Protein AF-A0A1B6EW66-F1 (afdb_monomer_lite)

pLDDT: mean 94.05, std 7.25, range [54.5, 98.5]

Sequence (135 aa):
DTKFLVFTRLNPVEPEELMYGDKRQSIVNSNFVSSKPTKIVAHGFKGEHKGALKYAQLFLKMEDCNVILVDWQKGAAGPSYPLAAANTQLIGRQLALLLVDIISLGTDPDSIHIIGFSLGAHVAGFAGRAVQQTG

Radius of gyration: 13.75 Å; chains: 1; bounding box: 36×23×34 Å

InterPro domains:
  IPR000734 Triacylglycerol lipase family [PR00821] (26-45)
  IPR000734 Triacylglycerol lipase family [PR00821] (68-83)
  IPR000734 Triacylglycerol lipase family [PR00821] (111-129)
  IPR000734 Triacylglycerol lipase family [PTHR11610] (1-133)
  IPR013818 Lipase [PF00151] (1-132)
  IPR029058 Alpha/Beta hydrolase fold [G3DSA:3.40.50.1820] (1-135)
  IPR029058 Alpha/Beta hydrolase fold [SSF53474] (1-130)

Foldseek 3Di:
DKWKWKDFPVRLDHTQTDFFPPLCPSVVPGPADQAFQEEEEEEAAQDACPVVSVVSNVCNVVGRHMYIYIGPNVLNYDDDPVSSLVCLLVLLLRLLRSVLSSVVVPRDPVSYHYHADHSGVSNVVNNVVNNVVVD

Structure (mmCIF, N/CA/C/O backbone):
data_AF-A0A1B6EW66-F1
#
_entry.id   AF-A0A1B6EW66-F1
#
loop_
_atom_site.group_PDB
_atom_site.id
_atom_site.type_symbol
_atom_site.label_atom_id
_atom_site.label_alt_id
_atom_site.label_comp_id
_atom_site.label_asym_id
_atom_site.label_entity_id
_atom_site.label_seq_id
_atom_site.pdbx_PDB_ins_code
_atom_site.Cartn_x
_atom_site.Cartn_y
_atom_site.Cartn_z
_atom_site.occupancy
_atom_site.B_iso_or_equiv
_atom_site.auth_seq_id
_atom_site.auth_comp_id
_atom_site.auth_asym_id
_atom_site.auth_atom_id
_atom_site.pdbx_PDB_model_num
ATOM 1 N N . ASP A 1 1 ? 9.042 10.118 -5.548 1.00 82.06 1 ASP A N 1
ATOM 2 C CA . ASP A 1 1 ? 8.088 10.292 -4.455 1.00 82.06 1 ASP A CA 1
ATOM 3 C C . ASP A 1 1 ? 7.015 9.241 -4.609 1.00 82.06 1 ASP A C 1
ATOM 5 O O . ASP A 1 1 ? 6.636 8.981 -5.751 1.00 82.06 1 ASP A O 1
ATOM 9 N N . THR A 1 2 ? 6.667 8.591 -3.509 1.00 94.00 2 THR A N 1
ATOM 10 C CA . THR A 1 2 ? 5.805 7.405 -3.460 1.00 94.00 2 THR A CA 1
ATOM 11 C C . THR A 1 2 ? 4.505 7.808 -2.805 1.00 94.00 2 THR A C 1
ATOM 13 O O . THR A 1 2 ? 4.541 8.345 -1.703 1.00 94.00 2 THR A O 1
ATOM 16 N N . LYS A 1 3 ? 3.380 7.528 -3.453 1.00 96.25 3 LYS A N 1
ATOM 17 C CA . LYS A 1 3 ? 2.054 7.853 -2.940 1.00 96.25 3 LYS A CA 1
ATOM 18 C C . LYS A 1 3 ? 1.272 6.589 -2.639 1.00 96.25 3 LYS A C 1
ATOM 20 O O . LYS A 1 3 ? 1.317 5.628 -3.410 1.00 96.25 3 LYS A O 1
ATOM 25 N N . PHE A 1 4 ? 0.523 6.618 -1.547 1.00 97.44 4 PHE A N 1
ATOM 26 C CA . PHE A 1 4 ? -0.407 5.561 -1.174 1.00 97.44 4 PHE A CA 1
ATOM 27 C C . PHE A 1 4 ? -1.818 6.108 -1.323 1.00 97.44 4 PHE A C 1
ATOM 29 O O . PHE A 1 4 ? -2.258 6.931 -0.533 1.00 97.44 4 PHE A O 1
ATOM 36 N N . LEU A 1 5 ? -2.504 5.703 -2.383 1.00 96.56 5 LEU A N 1
ATOM 37 C CA . LEU A 1 5 ? -3.798 6.258 -2.765 1.00 96.56 5 LEU A CA 1
ATOM 38 C C . LEU A 1 5 ? -4.895 5.288 -2.337 1.00 96.56 5 LEU A C 1
ATOM 40 O O . LEU A 1 5 ? -4.976 4.188 -2.886 1.00 96.56 5 LEU A O 1
ATOM 44 N N . VAL A 1 6 ? -5.710 5.669 -1.354 1.00 97.44 6 VAL A N 1
ATOM 45 C CA . VAL A 1 6 ? -6.795 4.829 -0.843 1.00 97.44 6 VAL A CA 1
ATOM 46 C C . VAL A 1 6 ? -8.108 5.119 -1.559 1.00 97.44 6 VAL A C 1
ATOM 48 O O . VAL A 1 6 ? -8.535 6.265 -1.700 1.00 97.44 6 VAL A O 1
ATOM 51 N N . PHE A 1 7 ? -8.758 4.042 -1.980 1.00 96.88 7 PHE A N 1
ATOM 52 C CA . PHE A 1 7 ? -10.106 4.016 -2.515 1.00 96.88 7 PHE A CA 1
ATOM 53 C C . PHE A 1 7 ? -10.979 3.141 -1.625 1.00 96.88 7 PHE A C 1
ATOM 55 O O . PHE A 1 7 ? -10.574 2.062 -1.182 1.00 96.88 7 PHE A O 1
ATOM 62 N N . THR A 1 8 ? -12.214 3.574 -1.439 1.00 97.12 8 THR A N 1
ATOM 63 C CA . THR A 1 8 ? -13.278 2.805 -0.797 1.00 97.12 8 THR A CA 1
ATOM 64 C C . THR A 1 8 ? -14.557 2.943 -1.615 1.00 97.12 8 THR A C 1
ATOM 66 O O . THR A 1 8 ? -14.614 3.686 -2.597 1.00 97.12 8 THR A O 1
ATOM 69 N N . ARG A 1 9 ? -15.634 2.270 -1.203 1.00 96.19 9 ARG A N 1
ATOM 70 C CA . ARG A 1 9 ? -16.952 2.473 -1.823 1.00 96.19 9 ARG A CA 1
ATOM 71 C C . ARG A 1 9 ? -17.485 3.906 -1.676 1.00 96.19 9 ARG A C 1
ATOM 73 O O . ARG A 1 9 ? -18.335 4.288 -2.474 1.00 96.19 9 ARG A O 1
ATOM 80 N N . LEU A 1 10 ? -16.995 4.683 -0.703 1.00 96.31 10 LEU A N 1
ATOM 81 C CA . LEU A 1 10 ? -17.368 6.092 -0.518 1.00 96.31 10 LEU A CA 1
ATOM 82 C C . LEU A 1 10 ? -16.658 7.017 -1.516 1.00 96.31 10 LEU A C 1
ATOM 84 O O . LEU A 1 10 ? -17.206 8.046 -1.899 1.00 96.31 10 LEU A O 1
ATOM 88 N N . ASN A 1 11 ? -15.474 6.621 -1.982 1.00 95.19 11 ASN A N 1
ATOM 89 C CA . ASN A 1 11 ? -14.651 7.381 -2.917 1.00 95.19 11 ASN A CA 1
ATOM 90 C C . ASN A 1 11 ? -14.050 6.473 -4.019 1.00 95.19 11 ASN A C 1
ATOM 92 O O . ASN A 1 11 ? -12.835 6.308 -4.121 1.00 95.19 11 ASN A O 1
ATOM 96 N N . PRO A 1 12 ? -14.883 5.862 -4.887 1.00 91.94 12 PRO A N 1
ATOM 97 C CA . PRO A 1 12 ? -14.424 4.862 -5.859 1.00 91.94 12 PRO A CA 1
ATOM 98 C C . PRO A 1 12 ? -13.703 5.458 -7.085 1.00 91.94 12 PRO A C 1
ATOM 100 O O . PRO A 1 12 ? -13.284 4.715 -7.976 1.00 91.94 12 PRO A O 1
ATOM 103 N N . VAL A 1 13 ? -13.609 6.789 -7.176 1.00 89.94 13 VAL A N 1
ATOM 104 C CA . VAL A 1 13 ? -13.033 7.515 -8.322 1.00 89.94 13 VAL A CA 1
ATOM 105 C C . VAL A 1 13 ? -11.883 8.411 -7.881 1.00 89.94 13 VAL A C 1
ATOM 107 O O . VAL A 1 13 ? -10.792 8.288 -8.429 1.00 89.94 13 VAL A O 1
ATOM 110 N N . GLU A 1 14 ? -12.117 9.261 -6.881 1.00 92.38 14 GLU A N 1
ATOM 111 C CA . GLU A 1 14 ? -11.120 10.197 -6.357 1.00 92.38 14 GLU A CA 1
ATOM 112 C C . GLU A 1 14 ? -10.479 9.624 -5.084 1.00 92.38 14 GLU A C 1
ATOM 114 O O . GLU A 1 14 ? -11.171 9.478 -4.071 1.00 92.38 14 GLU A O 1
ATOM 119 N N . PRO A 1 15 ? -9.187 9.256 -5.113 1.00 94.62 15 PRO A N 1
ATOM 120 C CA . PRO A 1 15 ? -8.529 8.692 -3.947 1.00 94.62 15 PRO A CA 1
ATOM 121 C C . PRO A 1 15 ? -8.178 9.754 -2.909 1.00 94.62 15 PRO A C 1
ATOM 123 O O . PRO A 1 15 ? -7.972 10.925 -3.225 1.00 94.62 15 PRO A O 1
ATOM 126 N N . GLU A 1 16 ? -7.987 9.298 -1.678 1.00 97.31 16 GLU A N 1
ATOM 127 C CA . GLU A 1 16 ? -7.332 10.070 -0.622 1.00 97.31 16 GLU A CA 1
ATOM 128 C C . GLU A 1 16 ? -5.880 9.589 -0.477 1.00 97.31 16 GLU A C 1
ATOM 130 O O . GLU A 1 16 ? -5.582 8.411 -0.685 1.00 97.31 16 GLU A O 1
ATOM 135 N N . GLU A 1 17 ? -4.947 10.491 -0.171 1.00 97.75 17 GLU A N 1
ATOM 136 C CA . GLU A 1 17 ? -3.531 10.140 -0.016 1.00 97.75 17 GLU A CA 1
ATOM 137 C C . GLU A 1 17 ? -3.233 9.783 1.447 1.00 97.75 17 GLU A C 1
ATOM 139 O O . GLU A 1 17 ? -3.469 10.580 2.356 1.00 97.75 17 GLU A O 1
ATOM 144 N N . LEU A 1 18 ? -2.710 8.577 1.666 1.00 98.44 18 LEU A N 1
ATOM 145 C CA . LEU A 1 18 ? -2.226 8.095 2.953 1.00 98.44 18 LEU A CA 1
ATOM 146 C C . LEU A 1 18 ? -0.722 8.347 3.079 1.00 98.44 18 LEU A C 1
ATOM 148 O O . LEU A 1 18 ? 0.056 8.065 2.166 1.00 98.44 18 LEU A O 1
ATOM 152 N N . MET A 1 19 ? -0.311 8.830 4.245 1.00 97.69 19 MET A N 1
ATOM 153 C CA . MET A 1 19 ? 1.067 9.177 4.567 1.00 97.69 19 MET A CA 1
ATOM 154 C C . MET A 1 19 ? 1.589 8.241 5.653 1.00 97.69 19 MET A C 1
ATOM 156 O O . MET A 1 19 ? 0.930 8.010 6.660 1.00 97.69 19 MET A O 1
ATOM 160 N N . TYR A 1 20 ? 2.798 7.715 5.474 1.00 94.19 20 TYR A N 1
ATOM 161 C CA . TYR A 1 20 ? 3.502 7.015 6.548 1.00 94.19 20 TYR A CA 1
ATOM 162 C C . TYR A 1 20 ? 4.229 8.025 7.444 1.00 94.19 20 TYR A C 1
ATOM 164 O O . TYR A 1 20 ? 4.717 9.055 6.973 1.00 94.19 20 TYR A O 1
ATOM 172 N N . GLY A 1 21 ? 4.351 7.720 8.739 1.00 93.56 21 GLY A N 1
ATOM 173 C CA . GLY A 1 21 ? 5.093 8.567 9.682 1.00 93.56 21 GLY A CA 1
ATOM 174 C C . GLY A 1 21 ? 4.393 9.879 10.058 1.00 93.56 21 GLY A C 1
ATOM 175 O O . GLY A 1 21 ? 4.984 10.716 10.737 1.00 93.56 21 GLY A O 1
ATOM 176 N N . ASP A 1 22 ? 3.128 10.053 9.678 1.00 96.94 22 ASP A N 1
ATOM 177 C CA . ASP A 1 22 ? 2.293 11.212 10.014 1.00 96.94 22 ASP A CA 1
ATOM 178 C C . ASP A 1 22 ? 1.481 11.010 11.309 1.00 96.94 22 ASP A C 1
ATOM 180 O O . ASP A 1 22 ? 0.513 11.722 11.573 1.00 96.94 22 ASP A O 1
ATOM 184 N N . LYS A 1 23 ? 1.864 10.009 12.113 1.00 95.62 23 LYS A N 1
ATOM 185 C CA . LYS A 1 23 ? 1.138 9.565 13.312 1.00 95.62 23 LYS A CA 1
ATOM 186 C C . LYS A 1 23 ? -0.302 9.126 13.014 1.00 95.62 23 LYS A C 1
ATOM 188 O O . LYS A 1 23 ? -1.169 9.283 13.872 1.00 95.62 23 LYS A O 1
ATOM 193 N N . ARG A 1 24 ? -0.532 8.513 11.844 1.00 97.06 24 ARG A N 1
ATOM 194 C CA . ARG A 1 24 ? -1.803 7.896 11.414 1.00 97.06 24 ARG A CA 1
ATOM 195 C C . ARG A 1 24 ? -2.893 8.905 11.059 1.00 97.06 24 ARG A C 1
ATOM 197 O O . ARG A 1 24 ? -4.047 8.518 10.880 1.00 97.06 24 ARG A O 1
ATOM 204 N N . GLN A 1 25 ? -2.549 10.188 10.958 1.00 98.12 25 GLN A N 1
ATOM 205 C CA . GLN A 1 25 ? -3.523 11.260 10.779 1.00 98.12 25 GLN A CA 1
ATOM 206 C C . GLN A 1 25 ? -4.254 11.154 9.437 1.00 98.12 25 GLN A C 1
ATOM 208 O O . GLN A 1 25 ? -5.474 11.297 9.395 1.00 98.12 25 GLN A O 1
ATOM 213 N N . SER A 1 26 ? -3.527 10.880 8.354 1.00 98.44 26 SER A N 1
ATOM 214 C CA . SER A 1 26 ? -4.096 10.670 7.019 1.00 98.44 26 SER A CA 1
ATOM 215 C C . SER A 1 26 ? -5.015 9.453 6.968 1.00 98.44 26 SER A C 1
ATOM 217 O O . SER A 1 26 ? -6.072 9.530 6.353 1.00 98.44 26 SER A O 1
ATOM 219 N N . ILE A 1 27 ? -4.674 8.365 7.670 1.00 98.44 27 ILE A N 1
ATOM 220 C CA . ILE A 1 27 ? -5.523 7.168 7.750 1.00 98.44 27 ILE A CA 1
ATOM 221 C C . ILE A 1 27 ? -6.840 7.509 8.453 1.00 98.44 27 ILE A C 1
ATOM 223 O O . ILE A 1 27 ? -7.904 7.268 7.890 1.00 98.44 27 ILE A O 1
ATOM 227 N N . VAL A 1 28 ? -6.772 8.125 9.639 1.00 97.94 28 VAL A N 1
ATOM 228 C CA . VAL A 1 28 ? -7.950 8.477 10.456 1.00 97.94 28 VAL A CA 1
ATOM 229 C C . VAL A 1 28 ? -8.850 9.517 9.779 1.00 97.94 28 VAL A C 1
ATOM 231 O O . VAL A 1 28 ? -10.061 9.488 9.973 1.00 97.94 28 VAL A O 1
ATOM 234 N N . ASN A 1 29 ? -8.278 10.424 8.986 1.00 98.06 29 ASN A N 1
ATOM 235 C CA . ASN A 1 29 ? -9.028 11.469 8.283 1.00 98.06 29 ASN A CA 1
ATOM 236 C C . ASN A 1 29 ? -9.548 11.045 6.902 1.00 98.06 29 ASN A C 1
ATOM 238 O O . ASN A 1 29 ? -10.191 11.855 6.240 1.00 98.06 29 ASN A O 1
ATOM 242 N N . SER A 1 30 ? -9.239 9.827 6.457 1.00 98.31 30 SER A N 1
ATOM 243 C CA . SER A 1 30 ? -9.708 9.282 5.180 1.00 98.31 30 SER A CA 1
ATOM 244 C C . SER A 1 30 ? -10.957 8.420 5.361 1.00 98.31 30 SER A C 1
ATOM 246 O O . SER A 1 30 ? -11.399 8.145 6.475 1.00 98.31 30 SER A O 1
ATOM 248 N N . ASN A 1 31 ? -11.488 7.905 4.256 1.00 98.19 31 ASN A N 1
ATOM 249 C CA . ASN A 1 31 ? -12.552 6.905 4.265 1.00 98.19 31 ASN A CA 1
ATOM 250 C C . ASN A 1 31 ? -12.071 5.481 4.613 1.00 98.19 31 ASN A C 1
ATOM 252 O O . ASN A 1 31 ? -12.879 4.553 4.571 1.00 98.19 31 ASN A O 1
ATOM 256 N N . PHE A 1 32 ? -10.785 5.273 4.927 1.00 98.50 32 PHE A N 1
ATOM 257 C CA . PHE A 1 32 ? -10.242 3.959 5.286 1.00 98.50 32 PHE A CA 1
ATOM 258 C C . PHE A 1 32 ? -10.955 3.360 6.508 1.00 98.50 32 PHE A C 1
ATOM 260 O O . PHE A 1 32 ? -11.108 4.009 7.541 1.00 98.50 32 PHE A O 1
ATOM 267 N N . VAL A 1 33 ? -11.343 2.085 6.420 1.00 98.31 33 VAL A N 1
ATOM 268 C CA . VAL A 1 33 ? -12.028 1.372 7.510 1.00 98.31 33 VAL A CA 1
ATOM 269 C C . VAL A 1 33 ? -11.191 0.177 7.957 1.00 98.31 33 VAL A C 1
ATOM 271 O O . VAL A 1 33 ? -11.103 -0.810 7.231 1.00 98.31 33 VAL A O 1
ATOM 274 N N . SER A 1 34 ? -10.614 0.228 9.162 1.00 97.75 34 SER A N 1
ATOM 275 C CA . SER A 1 34 ? -9.693 -0.813 9.658 1.00 97.75 34 SER A CA 1
ATOM 276 C C . SER A 1 34 ? -10.329 -2.193 9.830 1.00 97.75 34 SER A C 1
ATOM 278 O O . SER A 1 34 ? -9.651 -3.203 9.694 1.00 97.75 34 SER A O 1
ATOM 280 N N . SER A 1 35 ? -11.640 -2.270 10.059 1.00 97.88 35 SER A N 1
ATOM 281 C CA . SER A 1 35 ? -12.354 -3.550 10.150 1.00 97.88 35 SER A CA 1
ATOM 282 C C . SER A 1 35 ? -12.634 -4.213 8.796 1.00 97.88 35 SER A C 1
ATOM 284 O O . SER A 1 35 ? -13.149 -5.331 8.769 1.00 97.88 35 SER A O 1
ATOM 286 N N . LYS A 1 36 ? -12.335 -3.546 7.671 1.00 98.12 36 LYS A N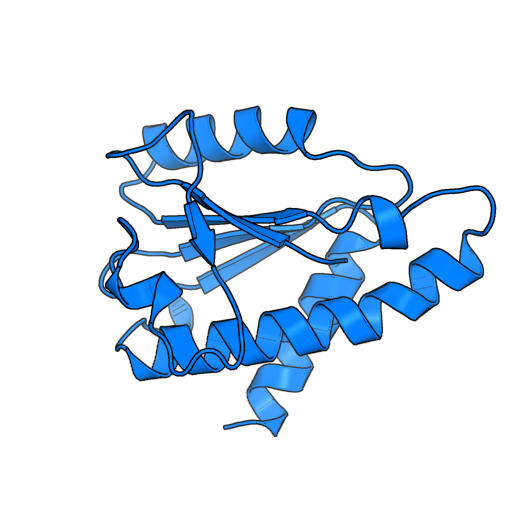 1
ATOM 287 C CA . LYS A 1 36 ? -12.560 -4.088 6.325 1.00 98.12 36 LYS A CA 1
ATOM 288 C C . LYS A 1 36 ? -11.282 -4.700 5.744 1.00 98.12 36 LYS A C 1
ATOM 290 O O . LYS A 1 36 ? -10.193 -4.159 5.958 1.00 98.12 36 LYS A O 1
ATOM 295 N N . PRO A 1 37 ? -11.404 -5.761 4.922 1.00 98.19 37 PRO A N 1
ATOM 296 C CA . PRO A 1 37 ? -10.276 -6.306 4.175 1.00 98.19 37 PRO A CA 1
ATOM 297 C C . PRO A 1 37 ? -9.564 -5.223 3.363 1.00 98.19 37 PRO A C 1
ATOM 299 O O . PRO A 1 37 ? -10.205 -4.315 2.829 1.00 98.19 37 PRO A O 1
ATOM 302 N N . THR A 1 38 ? -8.243 -5.334 3.227 1.00 98.38 38 THR A N 1
ATOM 303 C CA . THR A 1 38 ? -7.434 -4.333 2.517 1.00 98.38 38 THR A CA 1
ATOM 304 C C . THR A 1 38 ? -6.669 -4.978 1.369 1.00 98.38 38 THR A C 1
ATOM 306 O O . THR A 1 38 ? -5.851 -5.875 1.568 1.00 98.38 38 THR A O 1
ATOM 309 N N . LYS A 1 39 ? -6.926 -4.522 0.140 1.00 97.44 39 LYS A N 1
ATOM 310 C CA . LYS A 1 39 ? -6.196 -4.955 -1.060 1.00 97.44 39 LYS A CA 1
ATOM 311 C C . LYS A 1 39 ? -5.204 -3.871 -1.455 1.00 97.44 39 LYS A C 1
ATOM 313 O O . LYS A 1 39 ? -5.573 -2.709 -1.579 1.00 97.44 39 LYS A O 1
ATOM 318 N N . ILE A 1 40 ? -3.953 -4.238 -1.682 1.00 97.12 40 ILE A N 1
ATOM 319 C CA . ILE A 1 40 ? -2.889 -3.299 -2.036 1.00 97.12 40 ILE A CA 1
ATOM 320 C C . ILE A 1 40 ? -2.390 -3.640 -3.428 1.00 97.12 40 ILE A C 1
ATOM 322 O O . ILE A 1 40 ? -2.067 -4.791 -3.694 1.00 97.12 40 ILE A O 1
ATOM 326 N N . VAL A 1 41 ? -2.319 -2.661 -4.325 1.00 95.19 41 VAL A N 1
ATOM 327 C CA . VAL A 1 41 ? -1.902 -2.865 -5.716 1.00 95.19 41 VAL A CA 1
ATOM 328 C C . VAL A 1 41 ? -0.630 -2.072 -5.979 1.00 95.19 41 VAL A C 1
ATOM 330 O O . VAL A 1 41 ? -0.623 -0.851 -5.848 1.00 95.19 41 VAL A O 1
ATOM 333 N N . ALA A 1 42 ? 0.442 -2.754 -6.380 1.00 95.19 42 ALA A N 1
ATOM 334 C CA . ALA A 1 42 ? 1.716 -2.132 -6.733 1.00 95.19 42 ALA A CA 1
ATOM 335 C C . ALA A 1 42 ? 2.049 -2.385 -8.210 1.00 95.19 42 ALA A C 1
ATOM 337 O O . ALA A 1 42 ? 2.209 -3.531 -8.644 1.00 95.19 42 ALA A O 1
ATOM 338 N N . HIS A 1 43 ? 2.172 -1.306 -8.990 1.00 93.81 43 HIS A N 1
ATOM 339 C CA . HIS A 1 43 ? 2.567 -1.393 -10.399 1.00 93.81 43 HIS A CA 1
ATOM 340 C C . HIS A 1 43 ? 4.064 -1.718 -10.556 1.00 93.81 43 HIS A C 1
ATOM 342 O O . HIS A 1 43 ? 4.821 -1.708 -9.587 1.00 93.81 43 HIS A O 1
ATOM 348 N N . GLY A 1 44 ? 4.494 -2.006 -11.788 1.00 93.00 44 GLY A N 1
ATOM 349 C CA . GLY A 1 44 ? 5.874 -2.370 -12.122 1.00 93.00 44 GLY A CA 1
ATOM 350 C C . GLY A 1 44 ? 6.657 -1.280 -12.856 1.00 93.00 44 GLY A C 1
ATOM 351 O O . GLY A 1 44 ? 6.281 -0.106 -12.846 1.00 93.00 44 GLY A O 1
ATOM 352 N N . PHE A 1 45 ? 7.739 -1.696 -13.523 1.00 94.00 45 PHE A N 1
ATOM 353 C CA . PHE A 1 45 ? 8.609 -0.838 -14.333 1.00 94.00 45 PHE A CA 1
ATOM 354 C C . PHE A 1 45 ? 7.829 -0.101 -15.426 1.00 94.00 45 PHE A C 1
ATOM 356 O O . PHE A 1 45 ? 7.040 -0.722 -16.138 1.00 94.00 45 PHE A O 1
ATOM 363 N N . LYS A 1 46 ? 8.059 1.212 -15.565 1.00 89.88 46 LYS A N 1
ATOM 364 C CA . LYS A 1 46 ? 7.312 2.116 -16.463 1.00 89.88 46 LYS A CA 1
ATOM 365 C C . LYS A 1 46 ? 5.783 2.084 -16.269 1.00 89.88 46 LYS A C 1
ATOM 367 O O . LYS A 1 46 ? 5.057 2.565 -17.133 1.00 89.88 46 LYS A O 1
ATOM 372 N N . GLY A 1 47 ? 5.297 1.511 -15.166 1.00 80.62 47 GLY A N 1
ATOM 373 C CA . GLY A 1 47 ? 3.879 1.480 -14.829 1.00 80.62 47 GLY A CA 1
ATOM 374 C C . GLY A 1 47 ? 3.371 2.851 -14.394 1.00 80.62 47 GLY A C 1
ATOM 375 O O . GLY A 1 47 ? 4.137 3.679 -13.903 1.00 80.62 47 GLY A O 1
ATOM 376 N N . GLU A 1 48 ? 2.070 3.069 -14.566 1.00 74.06 48 GLU A N 1
ATOM 377 C CA . GLU A 1 48 ? 1.377 4.288 -14.150 1.00 74.06 48 GLU A CA 1
ATOM 378 C C . GLU A 1 48 ? 0.044 3.973 -13.459 1.00 74.06 48 GLU A C 1
ATOM 380 O O . GLU A 1 48 ? -0.532 2.891 -13.619 1.00 74.06 48 GLU A O 1
ATOM 385 N N . HIS A 1 49 ? -0.470 4.954 -12.715 1.00 70.75 49 HIS A N 1
ATOM 386 C CA . HIS A 1 49 ? -1.649 4.807 -11.861 1.00 70.75 49 HIS A CA 1
ATOM 387 C C . HIS A 1 49 ? -2.954 4.506 -12.637 1.00 70.75 49 HIS A C 1
ATOM 389 O O . HIS A 1 49 ? -3.856 3.859 -12.099 1.00 70.75 49 HIS A O 1
ATOM 395 N N . LYS A 1 50 ? -3.074 4.927 -13.906 1.00 70.94 50 LYS A N 1
ATOM 396 C CA . LYS A 1 50 ? -4.332 4.831 -14.678 1.00 70.94 50 LYS A CA 1
ATOM 397 C C . LYS A 1 50 ? -4.830 3.397 -14.852 1.00 70.94 50 LYS A C 1
ATOM 399 O O . LYS A 1 50 ? -6.030 3.147 -14.771 1.00 70.94 50 LYS A O 1
ATOM 404 N N . GLY A 1 51 ? -3.916 2.442 -15.043 1.00 67.81 51 GLY A N 1
ATOM 405 C CA . GLY A 1 51 ? -4.270 1.022 -15.114 1.00 67.81 51 GLY A CA 1
ATOM 406 C C . GLY A 1 51 ? -4.813 0.488 -13.786 1.00 67.81 51 GLY A C 1
ATOM 407 O O . GLY A 1 51 ? -5.720 -0.341 -13.778 1.00 67.81 51 GLY A O 1
ATOM 408 N N . ALA A 1 52 ? -4.309 1.005 -12.665 1.00 67.50 52 ALA A N 1
ATOM 409 C CA . ALA A 1 52 ? -4.678 0.574 -11.323 1.00 67.50 52 ALA A CA 1
ATOM 410 C C . ALA A 1 52 ? -6.055 1.068 -10.856 1.00 67.50 52 ALA A C 1
ATOM 412 O O . ALA A 1 52 ? -6.731 0.333 -10.137 1.00 67.50 52 ALA A O 1
ATOM 413 N N . LEU A 1 53 ? -6.522 2.232 -11.327 1.00 78.25 53 LEU A N 1
ATOM 414 C CA . LEU A 1 53 ? -7.875 2.728 -11.028 1.00 78.25 53 LEU A CA 1
ATOM 415 C C . LEU A 1 53 ? -8.958 1.718 -11.445 1.00 78.25 53 LEU A C 1
ATOM 417 O O . LEU A 1 53 ? -9.909 1.469 -10.706 1.00 78.25 53 LEU A O 1
ATOM 421 N N . LYS A 1 54 ? -8.785 1.075 -12.607 1.00 82.94 54 LYS A N 1
ATOM 422 C CA . LYS A 1 54 ? -9.721 0.054 -13.097 1.00 82.94 54 LYS A CA 1
ATOM 423 C C . LYS A 1 54 ? -9.778 -1.167 -12.173 1.00 82.94 54 LYS A C 1
ATOM 425 O O . LYS A 1 54 ? -10.861 -1.701 -11.941 1.00 82.94 54 LYS A O 1
ATOM 430 N N . TYR A 1 55 ? -8.635 -1.598 -11.637 1.00 80.50 55 TYR A N 1
ATOM 431 C CA . TYR A 1 55 ? -8.584 -2.701 -10.675 1.00 80.50 55 TYR A CA 1
ATOM 432 C C . TYR A 1 55 ? -9.206 -2.305 -9.336 1.00 80.50 55 TYR A C 1
ATOM 434 O O . TYR A 1 55 ? -9.978 -3.087 -8.788 1.00 80.50 55 TYR A O 1
ATOM 442 N N . ALA A 1 56 ? -8.952 -1.085 -8.850 1.00 84.62 56 ALA A N 1
ATOM 443 C CA . ALA A 1 56 ? -9.566 -0.583 -7.622 1.00 84.62 56 ALA A CA 1
ATOM 444 C C . ALA A 1 56 ? -11.095 -0.584 -7.712 1.00 84.62 56 ALA A C 1
ATOM 446 O O . ALA A 1 56 ? -11.764 -1.182 -6.873 1.00 84.62 56 ALA A O 1
ATOM 447 N N . GLN A 1 57 ? -11.655 -0.031 -8.788 1.00 87.62 57 GLN A N 1
ATOM 448 C CA . GLN A 1 57 ? -13.101 -0.047 -9.019 1.00 87.62 57 GLN A CA 1
ATOM 449 C C . GLN A 1 57 ? -13.673 -1.465 -9.107 1.00 87.62 57 GLN A C 1
ATOM 451 O O . GLN A 1 57 ? -14.788 -1.705 -8.645 1.00 87.62 57 GLN A O 1
ATOM 456 N N . LEU A 1 58 ? -12.938 -2.412 -9.698 1.00 90.00 58 LEU A N 1
ATOM 457 C CA . LEU A 1 58 ? -13.381 -3.801 -9.786 1.00 90.00 58 LEU A CA 1
ATOM 458 C C . LEU A 1 58 ? -13.402 -4.476 -8.407 1.00 90.00 58 LEU A C 1
ATOM 460 O O . LEU A 1 58 ? -14.404 -5.100 -8.068 1.00 90.00 58 LEU A O 1
ATOM 464 N N . PHE A 1 59 ? -12.352 -4.314 -7.596 1.00 92.75 59 PHE A N 1
ATOM 465 C CA . PHE A 1 59 ? -12.322 -4.841 -6.227 1.00 92.75 59 PHE A CA 1
ATOM 466 C C . PHE A 1 59 ? -13.467 -4.287 -5.383 1.00 92.75 59 PHE A C 1
ATOM 468 O O . PHE A 1 59 ? -14.203 -5.067 -4.785 1.00 92.75 59 PHE A O 1
ATOM 475 N N . LEU A 1 60 ? -13.690 -2.972 -5.424 1.00 94.50 60 LEU A N 1
ATOM 476 C CA . LEU A 1 60 ? -14.761 -2.315 -4.667 1.00 94.50 60 LEU A CA 1
ATOM 477 C C . LEU A 1 60 ? -16.171 -2.766 -5.086 1.00 94.50 60 LEU A C 1
ATOM 479 O O . LEU A 1 60 ? -17.101 -2.731 -4.275 1.00 94.50 60 LEU A O 1
ATOM 483 N N . LYS A 1 61 ? -16.345 -3.202 -6.342 1.00 93.88 61 LYS A N 1
ATOM 484 C CA . LYS A 1 61 ? -17.596 -3.814 -6.822 1.00 93.88 61 LYS A CA 1
ATOM 485 C C . LYS A 1 61 ? -17.790 -5.240 -6.308 1.00 93.88 61 LYS A C 1
ATOM 487 O O . LYS A 1 61 ? -18.927 -5.631 -6.069 1.00 93.88 61 LYS A O 1
ATOM 492 N N . MET A 1 62 ? -16.713 -6.010 -6.160 1.00 94.25 62 MET A N 1
ATOM 493 C CA . MET A 1 62 ? -16.774 -7.420 -5.751 1.00 94.25 62 MET A CA 1
ATOM 494 C C . MET A 1 62 ? -16.833 -7.600 -4.231 1.00 94.25 62 MET A C 1
ATOM 496 O O . MET A 1 62 ? -17.460 -8.538 -3.753 1.00 94.25 62 MET A O 1
ATOM 500 N N . GLU A 1 63 ? -16.205 -6.706 -3.469 1.00 94.88 63 GLU A N 1
ATOM 501 C CA . GLU A 1 63 ? -16.029 -6.832 -2.021 1.00 94.88 63 GLU A CA 1
ATOM 502 C C . GLU A 1 63 ? -16.166 -5.455 -1.358 1.00 94.88 63 GLU A C 1
ATOM 504 O O . GLU A 1 63 ? -15.878 -4.426 -1.972 1.00 94.88 63 GLU A O 1
ATOM 509 N N . ASP A 1 64 ? -16.661 -5.408 -0.120 1.00 96.88 64 ASP A N 1
ATOM 510 C CA . ASP A 1 64 ? -16.625 -4.180 0.678 1.00 96.88 64 ASP A CA 1
ATOM 511 C C . ASP A 1 64 ? -15.267 -4.078 1.376 1.00 96.88 64 ASP A C 1
ATOM 513 O O . ASP A 1 64 ? -15.085 -4.572 2.486 1.00 96.88 64 ASP A O 1
ATOM 517 N N . CYS A 1 65 ? -14.292 -3.501 0.681 1.00 97.94 65 CYS A N 1
ATOM 518 C CA . CYS A 1 65 ? -12.896 -3.470 1.101 1.00 97.94 65 CYS A CA 1
ATOM 519 C C . CYS A 1 65 ? -12.282 -2.073 0.952 1.00 97.94 65 CYS A C 1
ATOM 521 O O . CYS A 1 65 ? -12.844 -1.184 0.307 1.00 97.94 65 CYS A O 1
ATOM 523 N N . ASN A 1 66 ? -11.101 -1.896 1.539 1.00 98.44 66 ASN A N 1
ATOM 524 C CA . ASN A 1 66 ? -10.202 -0.800 1.198 1.00 98.44 66 ASN A CA 1
ATOM 525 C C . ASN A 1 66 ? -9.311 -1.246 0.033 1.00 98.44 66 ASN A C 1
ATOM 527 O O . ASN A 1 66 ? -8.808 -2.374 0.032 1.00 98.44 66 ASN A O 1
ATOM 531 N N . VAL A 1 67 ? -9.054 -0.363 -0.931 1.00 97.50 67 VAL A N 1
ATOM 532 C CA . VAL A 1 67 ? -8.037 -0.590 -1.963 1.00 97.50 67 VAL A CA 1
ATOM 533 C C . VAL A 1 67 ? -6.979 0.496 -1.877 1.00 97.50 67 VAL A C 1
ATOM 535 O O . VAL A 1 67 ? -7.299 1.668 -2.024 1.00 97.50 67 VAL A O 1
ATOM 538 N N . ILE A 1 68 ? -5.719 0.118 -1.679 1.00 97.50 68 ILE A N 1
ATOM 539 C CA . ILE A 1 68 ? -4.586 1.048 -1.651 1.00 97.50 68 ILE A CA 1
ATOM 540 C C . ILE A 1 68 ? -3.739 0.831 -2.899 1.00 97.50 68 ILE A C 1
ATOM 542 O O . ILE A 1 68 ? -3.185 -0.244 -3.120 1.00 97.50 68 ILE A O 1
ATOM 546 N N . LEU A 1 69 ? -3.601 1.864 -3.716 1.00 95.94 69 LEU A N 1
ATOM 547 C CA . LEU A 1 69 ? -2.668 1.878 -4.830 1.00 95.94 69 LEU A CA 1
ATOM 548 C C . LEU A 1 69 ? -1.328 2.462 -4.381 1.00 95.94 69 LEU A C 1
ATOM 550 O O . LEU A 1 69 ? -1.270 3.575 -3.866 1.00 95.94 69 LEU A O 1
ATOM 554 N N . VAL A 1 70 ? -0.251 1.723 -4.627 1.00 96.25 70 VAL A N 1
ATOM 555 C CA . VAL A 1 70 ? 1.124 2.202 -4.468 1.00 96.25 70 VAL A CA 1
ATOM 556 C C . VAL A 1 70 ? 1.555 2.841 -5.785 1.00 96.25 70 VAL A C 1
ATOM 558 O O . VAL A 1 70 ? 1.932 2.137 -6.726 1.00 96.25 70 VAL A O 1
ATOM 561 N N . ASP A 1 71 ? 1.476 4.168 -5.865 1.00 94.94 71 ASP A N 1
ATOM 562 C CA . ASP A 1 71 ? 1.986 4.940 -6.997 1.00 94.94 71 ASP A CA 1
ATOM 563 C C . ASP A 1 71 ? 3.436 5.349 -6.730 1.00 94.94 71 ASP A C 1
ATOM 565 O O . ASP A 1 71 ? 3.746 6.205 -5.902 1.00 94.94 71 ASP A O 1
ATOM 569 N N . TRP A 1 72 ? 4.343 4.706 -7.452 1.00 95.19 72 TRP A N 1
ATOM 570 C CA . TRP A 1 72 ? 5.775 4.959 -7.401 1.00 95.19 72 TRP A CA 1
ATOM 571 C C . TRP A 1 72 ? 6.327 5.227 -8.804 1.00 95.19 72 TRP A C 1
ATOM 573 O O . TRP A 1 72 ? 7.487 4.922 -9.089 1.00 95.19 72 TRP A O 1
ATOM 583 N N . GLN A 1 73 ? 5.518 5.825 -9.692 1.00 93.56 73 GLN A N 1
ATOM 584 C CA . GLN A 1 73 ? 5.844 6.062 -11.105 1.00 93.56 73 GLN A CA 1
ATOM 585 C C . GLN A 1 73 ? 7.224 6.708 -11.304 1.00 93.56 73 GLN A C 1
ATOM 587 O O . GLN A 1 73 ? 7.986 6.286 -12.173 1.00 93.56 73 GLN A O 1
ATOM 592 N N . LYS A 1 74 ? 7.596 7.681 -10.457 1.00 92.50 74 LYS A N 1
ATOM 593 C CA . LYS A 1 74 ? 8.924 8.324 -10.499 1.00 92.50 74 LYS A CA 1
ATOM 594 C C . LYS A 1 74 ? 10.067 7.334 -10.239 1.00 92.50 74 LYS A C 1
ATOM 596 O O . LYS A 1 74 ? 11.095 7.410 -10.900 1.00 92.50 74 LYS A O 1
ATOM 601 N N . GLY A 1 75 ? 9.899 6.424 -9.279 1.00 93.50 75 GLY A N 1
ATOM 602 C CA . GLY A 1 75 ? 10.897 5.404 -8.938 1.00 93.50 75 GLY A CA 1
ATOM 603 C C . GLY A 1 75 ? 10.914 4.221 -9.909 1.00 93.50 75 GLY A C 1
ATOM 604 O O . GLY A 1 75 ? 11.947 3.571 -10.052 1.00 93.50 75 GLY A O 1
ATOM 605 N N . ALA A 1 76 ? 9.795 3.968 -10.590 1.00 94.00 76 ALA A N 1
ATOM 606 C CA . ALA A 1 76 ? 9.642 2.929 -11.606 1.00 94.00 76 ALA A CA 1
ATOM 607 C C . ALA A 1 76 ? 10.027 3.389 -13.023 1.00 94.00 76 ALA A C 1
ATOM 609 O O . ALA A 1 76 ? 9.986 2.585 -13.959 1.00 94.00 76 ALA A O 1
ATOM 610 N N . ALA A 1 77 ? 10.334 4.676 -13.205 1.00 92.56 77 ALA A N 1
ATOM 611 C CA . ALA A 1 77 ? 10.570 5.267 -14.512 1.00 92.56 77 ALA A CA 1
ATOM 612 C C . ALA A 1 77 ? 11.803 4.664 -15.204 1.00 92.56 77 ALA A C 1
ATOM 614 O O . ALA A 1 77 ? 12.819 4.345 -14.587 1.00 92.56 77 ALA A O 1
ATOM 615 N N . GLY A 1 78 ? 11.708 4.530 -16.526 1.00 89.75 78 GLY A N 1
ATOM 616 C CA . GLY A 1 78 ? 12.862 4.214 -17.361 1.00 89.75 78 GLY A CA 1
ATOM 617 C C . GLY A 1 78 ? 13.790 5.424 -17.551 1.00 89.75 78 GLY A C 1
ATOM 618 O O . GLY A 1 78 ? 13.439 6.538 -17.168 1.00 89.75 78 GLY A O 1
ATOM 619 N N . PRO A 1 79 ? 14.955 5.227 -18.191 1.00 93.00 79 PRO A N 1
ATOM 620 C CA . PRO A 1 79 ? 15.367 4.007 -18.894 1.00 93.00 79 PRO A CA 1
ATOM 621 C C . PRO A 1 79 ? 16.082 2.960 -18.022 1.00 93.00 79 PRO A C 1
ATOM 623 O O . PRO A 1 79 ? 16.177 1.808 -18.437 1.00 93.00 79 PRO A O 1
ATOM 626 N N . SER A 1 80 ? 16.574 3.315 -16.832 1.00 95.62 80 SER A N 1
ATOM 627 C CA . SER A 1 80 ? 17.411 2.415 -16.025 1.00 95.62 80 SER A CA 1
ATOM 628 C C . SER A 1 80 ? 16.589 1.381 -15.247 1.00 95.62 80 SER A C 1
ATOM 630 O O . SER A 1 80 ? 16.065 1.663 -14.170 1.00 95.62 80 SER A O 1
ATOM 632 N N . TYR A 1 81 ? 16.510 0.154 -15.769 1.00 95.88 81 TYR A N 1
ATOM 633 C CA . TYR A 1 81 ? 15.876 -0.971 -15.072 1.00 95.88 81 TYR A CA 1
ATOM 634 C C . TYR A 1 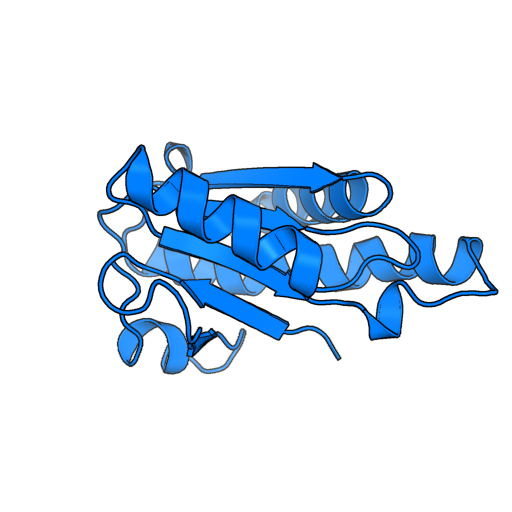81 ? 16.568 -1.341 -13.745 1.00 95.88 81 TYR A C 1
ATOM 636 O O . TYR A 1 81 ? 15.854 -1.528 -12.760 1.00 95.88 81 TYR A O 1
ATOM 644 N N . PRO A 1 82 ? 17.917 -1.400 -13.648 1.00 97.62 82 PRO A N 1
ATOM 645 C CA . PRO A 1 82 ? 18.581 -1.716 -12.381 1.00 97.62 82 PRO A CA 1
ATOM 646 C C . PRO A 1 82 ? 18.266 -0.706 -11.275 1.00 97.62 82 PRO A C 1
ATOM 648 O O . PRO A 1 82 ? 18.051 -1.099 -10.132 1.00 97.62 82 PRO A O 1
ATOM 651 N N . LEU A 1 83 ? 18.175 0.585 -11.617 1.00 96.75 83 LEU A N 1
ATOM 652 C CA . LEU A 1 83 ? 17.795 1.622 -10.657 1.00 96.75 83 LEU A CA 1
ATOM 653 C C . LEU A 1 83 ? 16.343 1.442 -10.194 1.00 96.75 83 LEU A C 1
ATOM 655 O O . LEU A 1 83 ? 16.075 1.479 -8.995 1.00 96.75 83 LEU A O 1
ATOM 659 N N . ALA A 1 84 ? 15.416 1.189 -11.122 1.00 97.12 84 ALA A N 1
ATOM 660 C CA . ALA A 1 84 ? 14.024 0.917 -10.775 1.00 97.12 84 ALA A CA 1
ATOM 661 C C . ALA A 1 84 ? 13.879 -0.337 -9.895 1.00 97.12 84 ALA A C 1
ATOM 663 O O . ALA A 1 84 ? 13.104 -0.335 -8.941 1.00 97.12 84 ALA A O 1
ATOM 664 N N . ALA A 1 85 ? 14.656 -1.389 -10.172 1.00 97.69 85 ALA A N 1
ATOM 665 C CA . ALA A 1 85 ? 14.696 -2.596 -9.355 1.00 97.69 85 ALA A CA 1
ATOM 666 C C . ALA A 1 85 ? 15.232 -2.308 -7.944 1.00 97.69 85 ALA A C 1
ATOM 668 O O . ALA A 1 85 ? 14.617 -2.731 -6.967 1.00 97.69 85 ALA A O 1
ATOM 669 N N . ALA A 1 86 ? 16.313 -1.532 -7.814 1.00 97.50 86 ALA A N 1
ATOM 670 C CA . ALA A 1 86 ? 16.855 -1.124 -6.517 1.00 97.50 86 ALA A CA 1
ATOM 671 C C . ALA A 1 86 ? 15.847 -0.296 -5.697 1.00 97.50 86 ALA A C 1
ATOM 673 O O . ALA A 1 86 ? 15.703 -0.508 -4.492 1.00 97.50 86 ALA A O 1
ATOM 674 N N . ASN A 1 87 ? 15.083 0.586 -6.352 1.00 97.81 87 ASN A N 1
ATOM 675 C CA . ASN A 1 87 ? 14.065 1.404 -5.691 1.00 97.81 87 ASN A CA 1
ATOM 676 C C . ASN A 1 87 ? 12.979 0.566 -5.000 1.00 97.81 87 ASN A C 1
ATOM 678 O O . ASN A 1 87 ? 12.451 1.002 -3.978 1.00 97.81 87 ASN A O 1
ATOM 682 N N . THR A 1 88 ? 12.675 -0.644 -5.491 1.00 98.19 88 THR A N 1
ATOM 683 C CA . THR A 1 88 ? 11.623 -1.502 -4.908 1.00 98.19 88 THR A CA 1
ATOM 684 C C . THR A 1 88 ? 11.833 -1.792 -3.421 1.00 98.19 88 THR A C 1
ATOM 686 O O . THR A 1 88 ? 10.856 -1.901 -2.682 1.00 98.19 88 THR A O 1
ATOM 689 N N . GLN A 1 89 ? 13.085 -1.844 -2.954 1.00 98.06 89 GLN A N 1
ATOM 690 C CA . GLN A 1 89 ? 13.403 -2.042 -1.541 1.00 98.06 89 GLN A CA 1
ATOM 691 C C . GLN A 1 89 ? 12.982 -0.844 -0.682 1.00 98.06 89 GLN A C 1
ATOM 693 O O . GLN A 1 89 ? 12.425 -1.026 0.401 1.00 98.06 89 GLN A O 1
ATOM 698 N N . LEU A 1 90 ? 13.233 0.379 -1.159 1.00 97.44 90 LEU A N 1
ATOM 699 C CA . LEU A 1 90 ? 12.796 1.599 -0.482 1.00 97.44 90 LEU A CA 1
ATOM 700 C C . LEU A 1 90 ? 11.267 1.679 -0.452 1.00 97.44 90 LEU A C 1
ATOM 702 O O . LEU A 1 90 ? 10.699 1.904 0.613 1.00 97.44 90 LEU A O 1
ATOM 706 N N . ILE A 1 91 ? 10.613 1.427 -1.591 1.00 98.12 91 ILE A N 1
ATOM 707 C CA . ILE A 1 91 ? 9.147 1.465 -1.694 1.00 98.12 91 ILE A CA 1
ATOM 708 C C . ILE A 1 91 ? 8.512 0.431 -0.762 1.00 98.12 91 ILE A C 1
ATOM 710 O O . ILE A 1 91 ? 7.565 0.745 -0.045 1.00 98.12 91 ILE A O 1
ATOM 714 N N . GLY A 1 92 ? 9.063 -0.786 -0.714 1.00 98.25 92 GLY A N 1
ATOM 715 C CA . GLY A 1 92 ? 8.590 -1.833 0.188 1.00 98.25 92 GLY A CA 1
ATOM 716 C C . GLY A 1 92 ? 8.689 -1.428 1.660 1.00 98.25 92 GLY A C 1
ATOM 717 O O . GLY A 1 92 ? 7.751 -1.651 2.417 1.00 98.25 92 GLY A O 1
ATOM 718 N N . ARG A 1 93 ? 9.776 -0.760 2.070 1.00 97.81 93 ARG A N 1
ATOM 719 C CA . ARG A 1 93 ? 9.914 -0.231 3.439 1.00 97.81 93 ARG A CA 1
ATOM 720 C C . ARG A 1 93 ? 8.912 0.881 3.743 1.00 97.81 93 ARG A C 1
ATOM 722 O O . ARG A 1 93 ? 8.332 0.878 4.820 1.00 97.81 93 ARG A O 1
ATOM 729 N N . GLN A 1 94 ? 8.685 1.801 2.805 1.00 97.88 94 GLN A N 1
ATOM 730 C CA . GLN A 1 94 ? 7.667 2.848 2.959 1.00 97.88 94 GLN A CA 1
ATOM 731 C C . GLN A 1 94 ? 6.268 2.238 3.122 1.00 97.88 94 GLN A C 1
ATOM 733 O O . GLN A 1 94 ? 5.527 2.630 4.020 1.00 97.88 94 GLN A O 1
ATOM 738 N N . LEU A 1 95 ? 5.939 1.228 2.308 1.00 98.31 95 LEU A N 1
ATOM 739 C CA . LEU A 1 95 ? 4.684 0.489 2.426 1.00 98.31 95 LEU A CA 1
ATOM 740 C C . LEU A 1 95 ? 4.578 -0.236 3.775 1.00 98.31 95 LEU A C 1
ATOM 742 O O . LEU A 1 95 ? 3.523 -0.205 4.396 1.00 98.31 95 LEU A O 1
ATOM 746 N N . ALA A 1 96 ? 5.659 -0.851 4.259 1.00 98.06 96 ALA A N 1
ATOM 747 C CA . ALA A 1 96 ? 5.663 -1.527 5.554 1.00 98.06 96 ALA A CA 1
ATOM 748 C C . ALA A 1 96 ? 5.376 -0.578 6.727 1.00 98.06 96 ALA A C 1
ATOM 750 O O . ALA A 1 96 ? 4.632 -0.952 7.627 1.00 98.06 96 ALA A O 1
ATOM 751 N N . LEU A 1 97 ? 5.900 0.653 6.699 1.00 97.75 97 LEU A N 1
ATOM 752 C CA . LEU A 1 97 ? 5.590 1.662 7.720 1.00 97.75 97 LEU A CA 1
ATOM 753 C C . LEU A 1 97 ? 4.092 1.992 7.746 1.00 97.75 97 LEU A C 1
ATOM 755 O O . LEU A 1 97 ? 3.488 2.011 8.815 1.00 97.75 97 LEU A O 1
ATOM 759 N N . LEU A 1 98 ? 3.480 2.179 6.571 1.00 98.12 98 LEU A N 1
ATOM 760 C CA . LEU A 1 98 ? 2.036 2.394 6.468 1.00 98.12 98 LEU 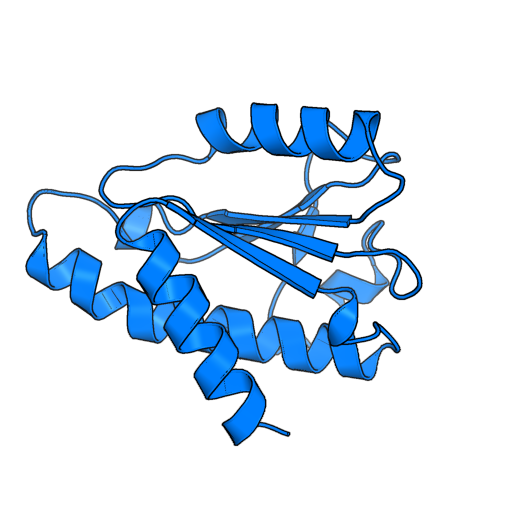A CA 1
ATOM 761 C C . LEU A 1 98 ? 1.241 1.176 6.972 1.00 98.12 98 LEU A C 1
ATOM 763 O O . LEU A 1 98 ? 0.244 1.334 7.671 1.00 98.12 98 LEU A O 1
ATOM 767 N N . LEU A 1 99 ? 1.684 -0.041 6.644 1.00 98.19 99 LEU A N 1
ATOM 768 C CA . LEU A 1 99 ? 1.041 -1.281 7.087 1.00 98.19 99 LEU A CA 1
ATOM 769 C C . LEU A 1 99 ? 1.071 -1.445 8.607 1.00 98.19 99 LEU A C 1
ATOM 771 O O . LEU A 1 99 ? 0.057 -1.813 9.189 1.00 98.19 99 LEU A O 1
ATOM 775 N N . VAL A 1 100 ? 2.197 -1.140 9.256 1.00 97.75 100 VAL A N 1
ATOM 776 C CA . VAL A 1 100 ? 2.307 -1.169 10.724 1.00 97.75 100 VAL A CA 1
ATOM 777 C C . VAL A 1 100 ? 1.297 -0.216 11.361 1.00 97.75 100 VAL A C 1
ATOM 779 O O . VAL A 1 100 ? 0.639 -0.573 12.339 1.00 97.75 100 VAL A O 1
ATOM 782 N N . ASP A 1 101 ? 1.122 0.973 10.787 1.00 97.38 101 ASP A N 1
ATOM 783 C CA . ASP A 1 101 ? 0.133 1.942 11.251 1.00 97.38 101 ASP A CA 1
ATOM 784 C C . ASP A 1 101 ? -1.311 1.458 11.053 1.00 97.38 101 ASP A C 1
ATOM 786 O O . ASP A 1 101 ? -2.119 1.550 11.978 1.00 97.38 101 ASP A O 1
ATOM 790 N N . ILE A 1 102 ? -1.619 0.872 9.895 1.00 97.75 102 ILE A N 1
ATOM 791 C CA . ILE A 1 102 ? -2.924 0.270 9.582 1.00 97.75 102 ILE A CA 1
ATOM 792 C C . ILE A 1 102 ? -3.262 -0.889 10.537 1.00 97.75 102 ILE A C 1
ATOM 794 O O . ILE A 1 102 ? -4.388 -0.975 11.037 1.00 97.75 102 ILE A O 1
ATOM 798 N N . ILE A 1 103 ? -2.293 -1.763 10.820 1.00 97.56 103 ILE A N 1
ATOM 799 C CA . ILE A 1 103 ? -2.439 -2.888 11.757 1.00 97.56 103 ILE A CA 1
ATOM 800 C C . ILE A 1 103 ? -2.636 -2.363 13.183 1.00 97.56 103 ILE A C 1
ATOM 802 O O . ILE A 1 103 ? -3.520 -2.825 13.900 1.00 97.56 103 ILE A O 1
ATOM 806 N N . SER A 1 104 ? -1.885 -1.330 13.577 1.00 96.31 104 SER A N 1
ATOM 807 C CA . SER A 1 104 ? -2.016 -0.695 14.898 1.00 96.31 104 SER A CA 1
ATOM 808 C C . SER A 1 104 ? -3.396 -0.064 15.133 1.00 96.31 104 SER A C 1
ATOM 810 O O . SER A 1 104 ? -3.801 0.110 16.280 1.00 96.31 104 SER A O 1
ATOM 812 N N . LEU A 1 105 ? -4.127 0.276 14.065 1.00 97.06 105 LEU A N 1
ATOM 813 C CA . LEU A 1 105 ? -5.511 0.766 14.112 1.00 97.06 105 LEU A CA 1
ATOM 814 C C . LEU A 1 105 ? -6.566 -0.358 14.134 1.00 97.06 105 LEU A C 1
ATOM 816 O O . LEU A 1 105 ? -7.765 -0.081 14.037 1.00 97.06 105 LEU A O 1
ATOM 820 N N . GLY A 1 106 ? -6.140 -1.616 14.263 1.00 97.12 106 GLY A N 1
ATOM 821 C CA . GLY A 1 106 ? -7.018 -2.776 14.425 1.00 97.12 106 GLY A CA 1
ATOM 822 C C . GLY A 1 106 ? -7.316 -3.547 13.141 1.00 97.12 106 GLY A C 1
ATOM 823 O O . GLY A 1 106 ? -8.215 -4.384 13.149 1.00 97.12 106 GLY A O 1
ATOM 824 N N . THR A 1 107 ? -6.590 -3.287 12.050 1.00 98.25 107 THR A N 1
ATOM 825 C CA . THR A 1 107 ? -6.713 -4.106 10.835 1.00 98.25 107 THR A CA 1
ATOM 826 C C . THR A 1 107 ? -6.066 -5.463 11.063 1.00 98.25 107 THR A C 1
ATOM 828 O O . THR A 1 107 ? -4.891 -5.531 11.422 1.00 98.25 107 THR A O 1
ATOM 831 N N . ASP A 1 108 ? -6.817 -6.536 10.820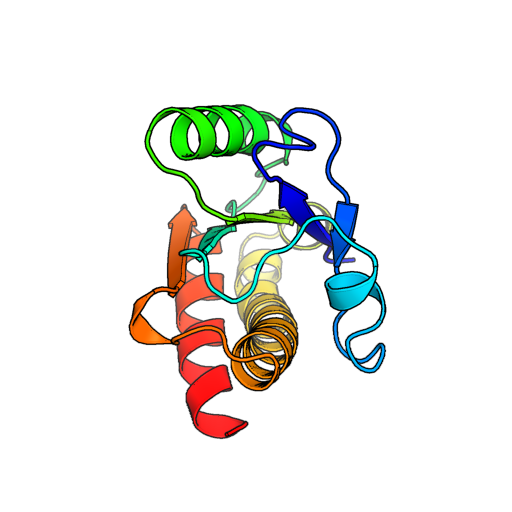 1.00 97.81 108 ASP A N 1
ATOM 832 C CA . ASP A 1 108 ? -6.298 -7.902 10.871 1.00 97.81 108 ASP A CA 1
ATOM 833 C C . ASP A 1 108 ? -5.235 -8.102 9.770 1.00 97.81 108 ASP A C 1
ATOM 835 O O . ASP A 1 108 ? -5.578 -7.969 8.586 1.00 97.81 108 ASP A O 1
ATOM 839 N N . PRO A 1 109 ? -3.967 -8.418 10.108 1.00 96.50 109 PRO A N 1
ATOM 840 C CA . PRO A 1 109 ? -2.918 -8.671 9.122 1.00 96.50 109 PRO A CA 1
ATOM 841 C C . PRO A 1 109 ? -3.285 -9.747 8.093 1.00 96.50 109 PRO A C 1
ATOM 843 O O . PR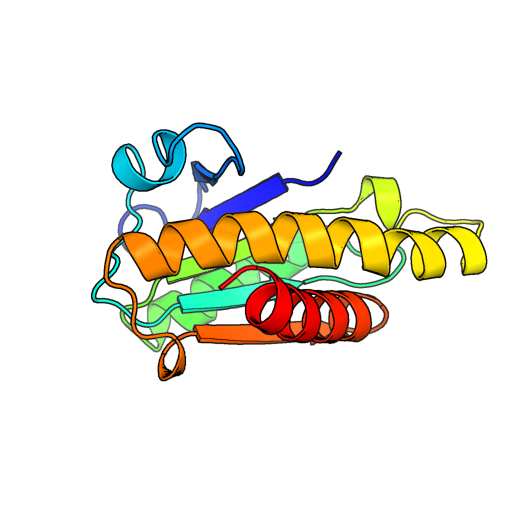O A 1 109 ? -2.913 -9.608 6.927 1.00 96.50 109 PRO A O 1
ATOM 846 N N . ASP A 1 110 ? -4.061 -10.765 8.480 1.00 97.31 110 ASP A N 1
ATOM 847 C CA . ASP A 1 110 ? -4.471 -11.856 7.583 1.00 97.31 110 ASP A CA 1
ATOM 848 C C . ASP A 1 110 ? -5.512 -11.399 6.542 1.00 97.31 110 ASP A C 1
ATOM 850 O O . ASP A 1 110 ? -5.707 -12.038 5.505 1.00 97.31 110 ASP A O 1
ATOM 854 N N . SER A 1 111 ? -6.151 -10.245 6.769 1.00 97.81 111 SER A N 1
ATOM 855 C CA . SER A 1 111 ? -7.089 -9.613 5.832 1.00 97.81 111 SER A CA 1
ATOM 856 C C . SER A 1 111 ? -6.414 -8.692 4.799 1.00 97.81 111 SER A C 1
ATOM 858 O O . SER A 1 111 ? -7.090 -8.133 3.922 1.00 97.81 111 SER A O 1
ATOM 860 N N . ILE A 1 112 ? -5.087 -8.530 4.880 1.00 98.38 112 ILE A N 1
ATOM 861 C CA . ILE A 1 112 ? -4.294 -7.675 3.992 1.00 98.38 112 ILE A CA 1
ATOM 862 C C . ILE A 1 112 ? -3.697 -8.512 2.856 1.00 98.38 112 ILE A C 1
ATOM 864 O O . ILE A 1 112 ? -2.936 -9.448 3.077 1.00 98.38 112 ILE A O 1
ATOM 868 N N . HIS A 1 113 ? -3.982 -8.133 1.608 1.00 97.38 113 HIS A N 1
ATOM 869 C CA . HIS A 1 113 ? -3.437 -8.799 0.421 1.00 97.38 113 HIS A CA 1
ATOM 870 C C . HIS A 1 113 ? -2.671 -7.804 -0.453 1.00 97.38 113 HIS A C 1
ATOM 872 O O . HIS A 1 113 ? -3.261 -6.859 -0.976 1.00 97.38 113 HIS A O 1
ATOM 878 N N . ILE A 1 114 ? -1.375 -8.045 -0.680 1.00 97.38 114 ILE A N 1
ATOM 879 C CA . ILE A 1 114 ? -0.545 -7.235 -1.585 1.00 97.38 114 ILE A CA 1
ATOM 880 C C . ILE A 1 114 ? -0.412 -7.912 -2.954 1.00 97.38 114 ILE A C 1
ATOM 882 O O . ILE A 1 114 ? 0.122 -9.010 -3.075 1.00 97.38 114 ILE A O 1
ATOM 886 N N . ILE A 1 115 ? -0.868 -7.227 -3.998 1.00 95.06 115 ILE A N 1
ATOM 887 C CA . ILE A 1 115 ? -0.869 -7.651 -5.396 1.00 95.06 115 ILE A CA 1
ATOM 888 C C . ILE A 1 115 ? 0.179 -6.819 -6.139 1.00 95.06 115 ILE A C 1
ATOM 890 O O . ILE A 1 115 ? -0.028 -5.644 -6.447 1.00 95.06 115 ILE A O 1
ATOM 894 N N . GLY A 1 116 ? 1.330 -7.425 -6.420 1.00 94.31 116 GLY A N 1
ATOM 895 C CA . GLY A 1 116 ? 2.437 -6.772 -7.113 1.00 94.31 116 GLY A CA 1
ATOM 896 C C . GLY A 1 116 ? 2.620 -7.284 -8.540 1.00 94.31 116 GLY A C 1
ATOM 897 O O . GLY A 1 116 ? 2.761 -8.485 -8.750 1.00 94.31 116 GLY A O 1
ATOM 898 N N . PHE A 1 117 ? 2.680 -6.383 -9.525 1.00 91.75 117 PHE A N 1
ATOM 899 C CA . PHE A 1 117 ? 2.972 -6.738 -10.919 1.00 91.75 117 PHE A CA 1
ATOM 900 C C . PHE A 1 117 ? 4.414 -6.382 -11.300 1.00 91.75 117 PHE A C 1
ATOM 902 O O . PHE A 1 117 ? 4.850 -5.248 -11.094 1.00 91.75 117 PHE A O 1
ATOM 909 N N . SER A 1 118 ? 5.148 -7.315 -11.924 1.00 94.56 118 SER A N 1
ATOM 910 C CA . SER A 1 118 ? 6.547 -7.107 -12.343 1.00 94.56 118 SER A CA 1
ATOM 911 C C . SER A 1 118 ? 7.409 -6.635 -11.152 1.00 94.56 118 SER A C 1
ATOM 913 O O . SER A 1 118 ? 7.421 -7.303 -10.122 1.00 94.56 118 SER A O 1
ATOM 915 N N . LEU A 1 119 ? 8.085 -5.483 -11.228 1.00 96.88 119 LEU A N 1
ATOM 916 C CA . LEU A 1 119 ? 8.833 -4.921 -10.093 1.00 96.88 119 LEU A CA 1
ATOM 917 C C . LEU A 1 119 ? 7.963 -4.651 -8.850 1.00 96.88 119 LEU A C 1
ATOM 919 O O . LEU A 1 119 ? 8.475 -4.685 -7.733 1.00 96.88 119 LEU A O 1
ATOM 923 N N . GLY A 1 120 ? 6.650 -4.469 -9.011 1.00 96.38 120 GLY A N 1
ATOM 924 C CA . GLY A 1 120 ? 5.709 -4.380 -7.896 1.00 96.38 120 GLY A CA 1
ATOM 925 C C . GLY A 1 120 ? 5.643 -5.661 -7.053 1.00 96.38 120 GLY A C 1
ATOM 926 O O . GLY A 1 120 ? 5.370 -5.583 -5.859 1.00 96.38 120 GLY A O 1
ATOM 927 N N . ALA A 1 121 ? 5.953 -6.836 -7.619 1.00 97.69 121 ALA A N 1
ATOM 928 C CA . ALA A 1 121 ? 6.047 -8.083 -6.850 1.00 97.69 121 ALA A CA 1
ATOM 929 C C . ALA A 1 121 ? 7.211 -8.039 -5.846 1.00 97.69 121 ALA A C 1
ATOM 931 O O . ALA A 1 121 ? 7.082 -8.500 -4.712 1.00 97.69 121 ALA A O 1
ATOM 932 N N . HIS A 1 122 ? 8.329 -7.412 -6.224 1.00 98.12 122 HIS A N 1
ATOM 933 C CA . HIS A 1 122 ? 9.442 -7.184 -5.304 1.00 98.12 122 HIS A CA 1
ATOM 934 C C . HIS A 1 122 ? 9.086 -6.152 -4.229 1.00 98.12 122 HIS A C 1
ATOM 936 O O . HIS A 1 122 ? 9.435 -6.364 -3.071 1.00 98.12 122 HIS A O 1
ATOM 942 N N . VAL A 1 123 ? 8.337 -5.092 -4.568 1.00 98.38 123 VAL A N 1
ATOM 943 C CA . VAL A 1 123 ? 7.788 -4.150 -3.570 1.00 98.38 123 VAL A CA 1
ATOM 944 C C . VAL A 1 123 ? 6.967 -4.901 -2.518 1.00 98.38 123 VAL A C 1
ATOM 946 O O . VAL A 1 123 ? 7.195 -4.709 -1.325 1.00 98.38 123 VAL A O 1
ATOM 949 N N . ALA A 1 124 ? 6.075 -5.800 -2.948 1.00 98.19 124 ALA A N 1
ATOM 950 C CA . ALA A 1 124 ? 5.272 -6.628 -2.050 1.00 98.19 124 ALA A CA 1
ATOM 951 C C . ALA A 1 124 ? 6.139 -7.520 -1.145 1.00 98.19 124 ALA A C 1
ATOM 953 O O . ALA A 1 124 ? 5.948 -7.539 0.070 1.00 98.19 124 ALA A O 1
ATOM 954 N N . GLY A 1 125 ? 7.137 -8.203 -1.717 1.00 98.12 125 GLY A N 1
ATOM 955 C CA . GLY A 1 125 ? 8.059 -9.049 -0.954 1.00 98.12 125 GLY A CA 1
ATOM 956 C C . GLY A 1 125 ? 8.883 -8.268 0.077 1.00 98.12 125 GLY A C 1
ATOM 957 O O . GLY A 1 125 ? 9.023 -8.702 1.221 1.00 98.12 125 GLY A O 1
ATOM 958 N N . PHE A 1 126 ? 9.395 -7.091 -0.293 1.00 98.50 126 PHE A N 1
ATOM 959 C CA . PHE A 1 126 ? 10.123 -6.226 0.636 1.00 98.50 126 PHE A CA 1
ATOM 960 C C . PHE A 1 126 ? 9.224 -5.662 1.734 1.00 98.50 126 PHE A C 1
ATOM 962 O O . PHE A 1 126 ? 9.669 -5.593 2.878 1.00 98.50 126 PHE A O 1
ATOM 969 N N . ALA A 1 127 ? 7.979 -5.303 1.414 1.00 98.31 127 ALA A N 1
ATOM 970 C CA . ALA A 1 127 ? 7.014 -4.838 2.402 1.00 98.31 127 ALA A CA 1
ATOM 971 C C . ALA A 1 127 ? 6.686 -5.928 3.427 1.00 98.31 127 ALA A C 1
ATOM 973 O O . ALA A 1 127 ? 6.847 -5.696 4.622 1.00 98.31 127 ALA A O 1
ATOM 974 N N . GLY A 1 128 ? 6.330 -7.135 2.974 1.00 96.50 128 GLY A N 1
ATOM 975 C CA . GLY A 1 128 ? 6.030 -8.258 3.867 1.00 96.50 128 GLY A CA 1
ATOM 976 C C . GLY A 1 128 ? 7.198 -8.601 4.797 1.00 96.50 128 GLY A C 1
ATOM 977 O O . GLY A 1 128 ? 7.010 -8.738 6.005 1.00 96.50 128 GLY A O 1
ATOM 978 N N . ARG A 1 129 ? 8.429 -8.641 4.265 1.00 97.06 129 ARG A N 1
ATOM 979 C CA . ARG A 1 129 ? 9.636 -8.835 5.085 1.00 97.06 129 ARG A CA 1
ATOM 980 C C . ARG A 1 129 ? 9.832 -7.712 6.108 1.00 97.06 129 ARG A C 1
ATOM 982 O O . ARG A 1 129 ? 10.210 -7.989 7.239 1.00 97.06 129 ARG A O 1
ATOM 989 N N . ALA A 1 130 ? 9.639 -6.456 5.713 1.00 96.31 130 ALA A N 1
ATOM 990 C CA . ALA A 1 130 ? 9.881 -5.311 6.588 1.00 96.31 130 ALA A CA 1
ATOM 991 C C . ALA A 1 130 ? 8.829 -5.176 7.703 1.00 96.31 130 ALA A C 1
ATOM 993 O O . ALA A 1 130 ? 9.191 -4.781 8.809 1.00 96.31 130 ALA A O 1
ATOM 994 N N . VAL A 1 131 ? 7.568 -5.556 7.459 1.00 94.38 131 VAL A N 1
ATOM 995 C CA . VAL A 1 131 ? 6.529 -5.611 8.507 1.00 94.38 131 VAL A CA 1
ATOM 996 C C . VAL A 1 131 ? 6.957 -6.545 9.643 1.00 94.38 131 VAL A C 1
ATOM 998 O O . VAL A 1 131 ? 6.914 -6.142 10.800 1.00 94.38 131 VAL A O 1
ATOM 1001 N N . GLN A 1 132 ? 7.485 -7.733 9.327 1.00 89.88 132 GLN A N 1
ATOM 1002 C CA . GLN A 1 132 ? 7.990 -8.687 10.331 1.00 89.88 132 GLN A CA 1
ATOM 1003 C C . GLN A 1 132 ? 9.189 -8.170 11.144 1.00 89.88 132 GLN A C 1
ATOM 1005 O O . GLN A 1 132 ? 9.495 -8.720 12.193 1.00 89.88 132 GLN A O 1
ATOM 1010 N N . GLN A 1 133 ? 9.909 -7.165 10.641 1.00 84.00 133 GLN A N 1
ATOM 1011 C CA . GLN A 1 133 ? 11.081 -6.582 11.305 1.00 84.00 133 GLN A CA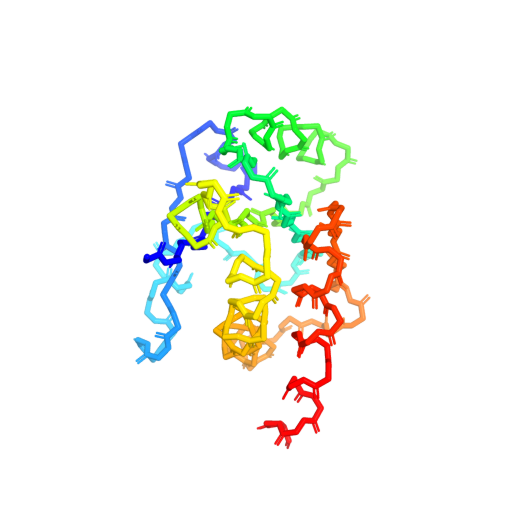 1
ATOM 1012 C C . GLN A 1 133 ? 10.748 -5.325 12.122 1.00 84.00 133 GLN A C 1
ATOM 1014 O O . GLN A 1 133 ? 11.611 -4.840 12.850 1.00 84.00 133 GLN A O 1
ATOM 1019 N N . THR A 1 134 ? 9.549 -4.765 11.938 1.00 75.19 134 THR A N 1
ATOM 1020 C CA . THR A 1 134 ? 9.118 -3.494 12.547 1.00 75.19 134 THR A CA 1
ATOM 1021 C C . THR A 1 134 ? 8.088 -3.704 13.665 1.00 75.19 134 THR A C 1
ATOM 1023 O O . THR A 1 134 ? 7.888 -2.792 14.465 1.00 75.19 134 THR A O 1
ATOM 1026 N N . GLY A 1 135 ? 7.439 -4.875 13.716 1.00 54.50 135 GLY A N 1
ATOM 1027 C CA . GLY A 1 135 ? 6.604 -5.321 14.842 1.00 54.50 135 GLY A CA 1
ATOM 1028 C C . GLY A 1 135 ? 7.417 -6.047 15.902 1.00 54.50 135 GLY A C 1
ATOM 1029 O O . GLY A 1 135 ? 7.023 -5.946 17.082 1.00 54.50 135 GLY A O 1
#

Organism: NCBI:txid1464854

Secondary structure (DSSP, 8-state):
--EEEEE-TTSSSSPEEE-TTSTTHHHHTSS--TTS-EEEEE--TT--HHHHHHHHHHHHHHSS-EEEEEE-HHHH-SS-HHHHHHHHHHHHHHHHHHHHHHHHTT--GGGEEEEE-THHHHHHHHHHHHHHHH-